Protein AF-A0A512NDB6-F1 (afdb_monomer_lite)

Structure (mmCIF, N/CA/C/O backbone):
data_AF-A0A512NDB6-F1
#
_entry.id   AF-A0A512NDB6-F1
#
loop_
_atom_site.group_PDB
_atom_site.id
_atom_site.type_symbol
_atom_site.label_atom_id
_atom_site.label_alt_id
_atom_site.label_comp_id
_atom_site.label_asym_id
_atom_site.label_entity_id
_atom_site.label_seq_id
_atom_site.pdbx_PDB_ins_code
_atom_site.Cartn_x
_atom_site.Cartn_y
_atom_site.Cartn_z
_atom_site.occupancy
_atom_site.B_iso_or_equiv
_atom_site.auth_seq_id
_atom_site.auth_comp_id
_atom_site.auth_asym_id
_atom_site.auth_atom_id
_atom_site.pdbx_PDB_model_num
ATOM 1 N N . MET A 1 1 ? 10.629 -21.662 -70.031 1.00 37.28 1 MET A N 1
ATOM 2 C CA . MET A 1 1 ? 11.907 -20.914 -70.078 1.00 37.28 1 MET A CA 1
ATOM 3 C C . MET A 1 1 ? 11.844 -19.877 -68.960 1.00 37.28 1 MET A C 1
ATOM 5 O O . MET A 1 1 ? 10.917 -19.090 -68.969 1.00 37.28 1 MET A O 1
ATOM 9 N N . ARG A 1 2 ? 12.478 -20.166 -67.814 1.00 38.78 2 ARG A N 1
ATOM 10 C CA . ARG A 1 2 ? 13.704 -19.513 -67.293 1.00 38.78 2 ARG A CA 1
ATOM 11 C C . ARG A 1 2 ? 13.531 -18.017 -66.981 1.00 38.78 2 ARG A C 1
ATOM 13 O O . ARG A 1 2 ? 13.369 -17.222 -67.893 1.00 38.78 2 ARG A O 1
ATOM 20 N N . GLY A 1 3 ? 13.669 -17.677 -65.698 1.00 38.16 3 GLY A N 1
ATOM 21 C CA . GLY A 1 3 ? 13.751 -16.307 -65.186 1.00 38.16 3 GLY A CA 1
ATOM 22 C C . GLY A 1 3 ? 13.770 -16.279 -63.657 1.00 38.16 3 GLY A C 1
ATOM 23 O O . GLY A 1 3 ? 12.731 -16.148 -63.028 1.00 38.16 3 GLY A O 1
ATOM 24 N N . SER A 1 4 ? 14.950 -16.497 -63.085 1.00 44.34 4 SER A N 1
ATOM 25 C CA . SER A 1 4 ? 15.237 -16.661 -61.657 1.00 44.34 4 SER A CA 1
ATOM 26 C C . SER A 1 4 ? 15.367 -15.334 -60.890 1.00 44.34 4 SER A C 1
ATOM 28 O O . SER A 1 4 ? 15.928 -14.390 -61.425 1.00 44.34 4 SER A O 1
ATOM 30 N N . VAL A 1 5 ? 14.983 -15.374 -59.604 1.00 44.97 5 VAL A N 1
ATOM 31 C CA . VAL A 1 5 ? 15.666 -14.805 -58.412 1.00 44.97 5 VAL A CA 1
ATOM 32 C C . VAL A 1 5 ? 15.866 -13.283 -58.311 1.00 44.97 5 VAL A C 1
ATOM 34 O O . VAL A 1 5 ? 16.561 -12.660 -59.101 1.00 44.97 5 VAL A O 1
ATOM 37 N N . GLY A 1 6 ? 15.388 -12.731 -57.190 1.00 39.94 6 GLY A N 1
ATOM 38 C CA . GLY A 1 6 ? 15.785 -11.419 -56.678 1.00 39.94 6 GLY A CA 1
ATOM 39 C C . GLY A 1 6 ? 15.266 -11.173 -55.260 1.00 39.94 6 GLY A C 1
ATOM 40 O O . GLY A 1 6 ? 14.362 -10.371 -55.064 1.00 39.94 6 GLY A O 1
ATOM 41 N N . ILE A 1 7 ? 15.805 -11.904 -54.279 1.00 51.22 7 ILE A N 1
ATOM 42 C CA . ILE A 1 7 ? 15.677 -11.579 -52.853 1.00 51.22 7 ILE A CA 1
ATOM 43 C C . ILE A 1 7 ? 16.461 -10.288 -52.615 1.00 51.22 7 ILE A C 1
ATOM 45 O O . ILE A 1 7 ? 17.684 -10.297 -52.737 1.00 51.22 7 ILE A O 1
ATOM 49 N N . THR A 1 8 ? 15.781 -9.219 -52.208 1.00 48.50 8 THR A N 1
ATOM 50 C CA . THR A 1 8 ? 16.442 -8.083 -51.557 1.00 48.50 8 THR A CA 1
ATOM 51 C C . THR A 1 8 ? 15.865 -7.941 -50.159 1.00 48.50 8 THR A C 1
ATOM 53 O O . THR A 1 8 ? 14.834 -7.310 -49.938 1.00 48.50 8 THR A O 1
ATOM 56 N N . LEU A 1 9 ? 16.545 -8.599 -49.218 1.00 45.81 9 LEU A N 1
ATOM 57 C CA . LEU A 1 9 ? 16.518 -8.265 -47.802 1.00 45.81 9 LEU A CA 1
ATOM 58 C C . LEU A 1 9 ? 16.775 -6.759 -47.651 1.00 45.81 9 LEU A C 1
ATOM 60 O O . LEU A 1 9 ? 17.831 -6.274 -48.052 1.00 45.81 9 LEU A O 1
ATOM 64 N N . LEU A 1 10 ? 15.868 -6.047 -46.992 1.00 43.31 10 LEU A N 1
ATOM 65 C CA . LEU A 1 10 ? 16.197 -4.799 -46.309 1.00 43.31 10 LEU A CA 1
ATOM 66 C C . LEU A 1 10 ? 15.936 -5.012 -44.820 1.00 43.31 10 LEU A C 1
ATOM 68 O O . LEU A 1 10 ? 14.935 -4.594 -44.247 1.00 43.31 10 LEU A O 1
ATOM 72 N N . VAL A 1 11 ? 16.869 -5.747 -44.211 1.00 49.06 11 VAL A N 1
ATOM 73 C CA . VAL A 1 11 ? 17.107 -5.733 -42.769 1.00 49.06 11 VAL A CA 1
ATOM 74 C C . VAL A 1 11 ? 17.744 -4.383 -42.462 1.00 49.06 11 VAL A C 1
ATOM 76 O O . VAL A 1 11 ? 18.947 -4.195 -42.618 1.00 49.06 11 VAL A O 1
ATOM 79 N N . ALA A 1 12 ? 16.918 -3.418 -42.072 1.00 47.28 12 ALA A N 1
ATOM 80 C CA . ALA A 1 12 ? 17.374 -2.174 -41.472 1.00 47.28 12 ALA A CA 1
ATOM 81 C C . ALA A 1 12 ? 17.462 -2.369 -39.951 1.00 47.28 12 ALA A C 1
ATOM 83 O O . ALA A 1 12 ? 16.608 -1.927 -39.189 1.00 47.28 12 ALA A O 1
ATOM 84 N N . THR A 1 13 ? 18.494 -3.075 -39.497 1.00 54.47 13 THR A N 1
ATOM 85 C CA . THR A 1 13 ? 18.968 -2.958 -38.114 1.00 54.47 13 THR A CA 1
ATOM 86 C C . THR A 1 13 ? 19.779 -1.678 -37.998 1.00 54.47 13 THR A C 1
ATOM 88 O O . THR A 1 13 ? 20.880 -1.638 -38.533 1.00 54.47 13 THR A O 1
ATOM 91 N N . LEU A 1 14 ? 19.277 -0.673 -37.276 1.00 45.81 14 LEU A N 1
ATOM 92 C CA . LEU A 1 14 ? 20.097 0.388 -36.680 1.00 45.81 14 LEU A CA 1
ATOM 93 C C . LEU A 1 14 ? 19.446 0.895 -35.381 1.00 45.81 14 LEU A C 1
ATOM 95 O O . LEU A 1 14 ? 18.652 1.827 -35.345 1.00 45.81 14 LEU A O 1
ATOM 99 N N . PHE A 1 15 ? 19.780 0.161 -34.322 1.00 47.78 15 PHE A N 1
ATOM 100 C CA . PHE A 1 15 ? 19.972 0.553 -32.927 1.00 47.78 15 PHE A CA 1
ATOM 101 C C . PHE A 1 15 ? 19.823 2.050 -32.593 1.00 47.78 15 PHE A C 1
ATOM 103 O O . PHE A 1 15 ? 20.774 2.820 -32.679 1.00 47.78 15 PHE A O 1
ATOM 110 N N . ALA A 1 16 ? 18.652 2.410 -32.068 1.00 39.75 16 ALA A N 1
ATOM 111 C CA . ALA A 1 16 ? 18.443 3.596 -31.236 1.00 39.75 16 ALA A CA 1
ATOM 112 C C . ALA A 1 16 ? 17.691 3.196 -29.951 1.00 39.75 16 ALA A C 1
ATOM 114 O O . ALA A 1 16 ? 16.678 3.781 -29.581 1.00 39.75 16 ALA A O 1
ATOM 115 N N . PHE A 1 17 ? 18.146 2.134 -29.283 1.00 45.47 17 PHE A N 1
ATOM 116 C CA . PHE A 1 17 ? 17.537 1.639 -28.045 1.00 45.47 17 PHE A CA 1
ATOM 117 C C . PHE A 1 17 ? 18.414 2.042 -26.866 1.00 45.47 17 PHE A C 1
ATOM 119 O O . PHE A 1 17 ? 19.273 1.285 -26.426 1.00 45.47 17 PHE A O 1
ATOM 126 N N . GLY A 1 18 ? 18.243 3.272 -26.396 1.00 43.25 18 GLY A N 1
ATOM 127 C CA . GLY A 1 18 ? 18.933 3.739 -25.193 1.00 43.25 18 GLY A CA 1
ATOM 128 C C . GLY A 1 18 ? 18.089 4.632 -24.296 1.00 43.25 18 GLY A C 1
ATOM 129 O O . GLY A 1 18 ? 18.311 4.652 -23.092 1.00 43.25 18 GLY A O 1
ATOM 130 N N . SER A 1 19 ? 17.100 5.336 -24.852 1.00 43.62 19 SER A N 1
ATOM 131 C CA . SER A 1 19 ? 16.393 6.387 -24.102 1.00 43.62 19 SER A CA 1
ATOM 132 C C . SER A 1 19 ? 14.876 6.272 -24.234 1.00 43.62 19 SER A C 1
ATOM 134 O O . SER A 1 19 ? 14.178 6.256 -23.228 1.00 43.62 19 SER A O 1
ATOM 136 N N . ALA A 1 20 ? 14.361 6.033 -25.448 1.00 48.97 20 ALA A N 1
ATOM 137 C CA . ALA A 1 20 ? 12.917 5.949 -25.673 1.00 48.97 20 ALA A CA 1
ATOM 138 C C . ALA A 1 20 ? 12.243 4.807 -24.887 1.00 48.97 20 ALA A C 1
ATOM 140 O O . ALA A 1 20 ? 11.144 4.983 -24.376 1.00 48.97 20 ALA A O 1
ATOM 141 N N . SER A 1 21 ? 12.888 3.646 -24.729 1.00 58.94 21 SER A N 1
ATOM 142 C CA . SER A 1 21 ? 12.295 2.504 -24.014 1.00 58.94 21 SER A CA 1
ATOM 143 C C . SER A 1 21 ? 12.252 2.685 -22.494 1.00 58.94 21 SER A C 1
ATOM 145 O O . SER A 1 21 ? 11.328 2.188 -21.856 1.00 58.94 21 SER A O 1
ATOM 147 N N . ALA A 1 22 ? 13.226 3.394 -21.911 1.00 60.69 22 ALA A N 1
ATOM 148 C CA . ALA A 1 22 ? 13.260 3.666 -20.475 1.00 60.69 22 ALA A CA 1
ATOM 149 C C . ALA A 1 22 ? 12.185 4.690 -20.085 1.00 60.69 22 ALA A C 1
ATOM 151 O O . ALA A 1 22 ? 11.449 4.457 -19.127 1.00 60.69 22 ALA A O 1
ATOM 152 N N . ASP A 1 23 ? 12.036 5.750 -20.887 1.00 72.25 23 ASP A N 1
ATOM 153 C CA . ASP A 1 23 ? 10.997 6.770 -20.705 1.00 72.25 23 ASP A CA 1
ATOM 154 C C . ASP A 1 23 ? 9.586 6.204 -20.938 1.00 72.25 23 ASP A C 1
ATOM 156 O O . ASP A 1 23 ? 8.632 6.568 -20.253 1.00 72.25 23 ASP A O 1
ATOM 160 N N . THR A 1 24 ? 9.442 5.247 -21.863 1.00 83.50 24 THR A N 1
ATOM 161 C CA . THR A 1 24 ? 8.148 4.587 -22.108 1.00 83.50 24 THR A CA 1
ATOM 162 C C . THR A 1 24 ? 7.781 3.625 -20.975 1.00 83.50 24 THR A C 1
ATOM 164 O O . THR A 1 24 ? 6.627 3.579 -20.545 1.00 83.50 24 THR A O 1
ATOM 167 N N . ARG A 1 25 ? 8.759 2.874 -20.447 1.00 90.25 25 ARG A N 1
ATOM 168 C CA . ARG A 1 25 ? 8.543 1.972 -19.310 1.00 90.25 25 ARG A CA 1
ATOM 169 C C . ARG A 1 25 ? 8.193 2.745 -18.043 1.00 90.25 25 ARG A C 1
ATOM 171 O O . ARG A 1 25 ? 7.252 2.361 -17.355 1.00 90.25 25 ARG A O 1
ATOM 178 N N . SER A 1 26 ? 8.921 3.818 -17.736 1.00 90.56 26 SER A N 1
ATOM 179 C CA . SER A 1 26 ? 8.650 4.636 -16.550 1.00 90.56 26 SER A CA 1
ATOM 180 C C . SER A 1 26 ? 7.250 5.250 -16.608 1.00 90.56 26 SER A C 1
ATOM 182 O O . SER A 1 26 ? 6.496 5.107 -15.649 1.00 90.56 26 SER A O 1
ATOM 184 N N . ALA A 1 27 ? 6.850 5.812 -17.754 1.00 93.44 27 ALA A N 1
ATOM 185 C CA . ALA A 1 27 ? 5.501 6.337 -17.958 1.00 93.44 27 ALA A CA 1
ATOM 186 C C . ALA A 1 27 ? 4.412 5.259 -17.789 1.00 93.44 27 ALA A C 1
ATOM 188 O O . ALA A 1 27 ? 3.390 5.509 -17.149 1.00 93.44 27 ALA A O 1
ATOM 189 N N . CYS A 1 28 ? 4.644 4.047 -18.310 1.00 95.38 28 CYS A N 1
ATOM 190 C CA . CYS A 1 28 ? 3.746 2.907 -18.116 1.00 95.38 28 CYS A CA 1
ATOM 191 C C . CYS A 1 28 ? 3.587 2.556 -16.629 1.00 95.38 28 CYS A C 1
ATOM 193 O O . CYS A 1 28 ? 2.464 2.460 -16.135 1.00 95.38 28 CYS A O 1
ATOM 195 N N . ILE A 1 29 ? 4.695 2.443 -15.889 1.00 95.94 29 ILE A N 1
ATOM 196 C CA . ILE 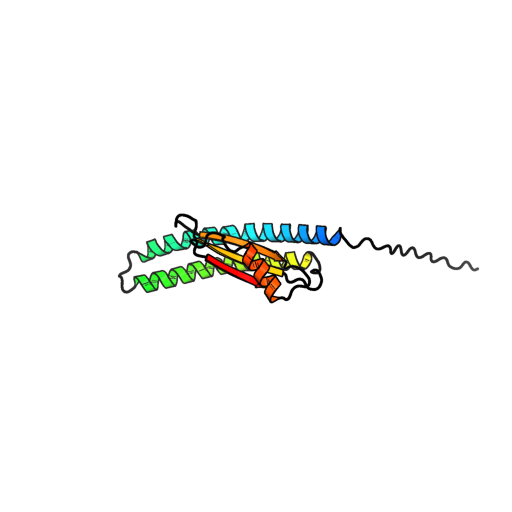A 1 29 ? 4.665 2.112 -14.458 1.00 95.94 29 ILE A CA 1
ATOM 197 C C . ILE A 1 29 ? 3.963 3.208 -13.658 1.00 95.94 29 ILE A C 1
ATOM 199 O O . ILE A 1 29 ? 3.158 2.887 -12.790 1.00 95.94 29 ILE A O 1
ATOM 203 N N . THR A 1 30 ? 4.196 4.487 -13.970 1.00 94.94 30 THR A N 1
ATOM 204 C CA . THR A 1 30 ? 3.481 5.603 -13.333 1.00 94.94 30 THR A CA 1
ATOM 205 C C . THR A 1 30 ? 1.968 5.508 -13.548 1.00 94.94 30 THR A C 1
ATOM 207 O O . THR A 1 30 ? 1.204 5.762 -12.618 1.00 94.94 30 THR A O 1
ATOM 210 N N . ALA A 1 31 ? 1.511 5.096 -14.735 1.00 95.56 31 ALA A N 1
ATOM 211 C CA . ALA A 1 31 ? 0.087 4.877 -14.988 1.00 95.56 31 ALA A CA 1
ATOM 212 C C . ALA A 1 31 ? -0.475 3.681 -14.190 1.00 95.56 31 ALA A C 1
ATOM 214 O O . ALA A 1 31 ? -1.570 3.775 -13.623 1.00 95.56 31 ALA A O 1
ATOM 215 N N . CYS A 1 32 ? 0.280 2.579 -14.096 1.00 96.25 32 CYS A N 1
ATOM 216 C CA . CYS A 1 32 ? -0.077 1.431 -13.257 1.00 96.25 32 CYS A CA 1
ATOM 217 C C . CYS A 1 32 ? -0.179 1.825 -11.773 1.00 96.25 32 CYS A C 1
ATOM 219 O O . CYS A 1 32 ? -1.160 1.491 -11.109 1.00 96.25 32 CYS A O 1
ATOM 221 N N . ASP A 1 33 ? 0.816 2.556 -11.267 1.00 95.56 33 ASP A N 1
ATOM 222 C CA . ASP A 1 33 ? 0.912 3.036 -9.885 1.00 95.56 33 ASP A CA 1
ATOM 223 C C . ASP A 1 33 ? -0.257 3.966 -9.536 1.00 95.56 33 ASP A C 1
ATOM 225 O O . ASP A 1 33 ? -0.956 3.736 -8.552 1.00 95.56 33 ASP A O 1
ATOM 229 N N . ALA A 1 34 ? -0.568 4.943 -10.395 1.00 93.81 34 ALA A N 1
ATOM 230 C CA . ALA A 1 34 ? -1.710 5.838 -10.201 1.00 93.81 34 ALA A CA 1
ATOM 231 C C . ALA A 1 34 ? -3.049 5.080 -10.125 1.00 93.81 34 ALA A C 1
ATOM 233 O O . ALA A 1 34 ? -3.903 5.394 -9.292 1.00 93.81 34 ALA A O 1
ATOM 234 N N . THR A 1 35 ? -3.223 4.054 -10.963 1.00 93.44 35 THR A N 1
ATOM 235 C CA . THR A 1 35 ? -4.424 3.202 -10.956 1.00 93.44 35 THR A CA 1
ATOM 236 C C . THR A 1 35 ? -4.523 2.395 -9.661 1.00 93.44 35 THR A C 1
ATOM 238 O O . THR A 1 35 ? -5.584 2.335 -9.037 1.00 93.44 35 THR A O 1
ATOM 241 N N . ALA A 1 36 ? -3.408 1.810 -9.222 1.00 94.62 36 ALA A N 1
ATOM 242 C CA . ALA A 1 36 ? -3.336 1.047 -7.983 1.00 94.62 36 ALA A CA 1
ATOM 243 C C . ALA A 1 36 ? -3.616 1.925 -6.758 1.00 94.62 36 ALA A C 1
ATOM 245 O O . ALA A 1 36 ? -4.425 1.556 -5.910 1.00 94.62 36 ALA A O 1
ATOM 246 N N . GLN A 1 37 ? -3.026 3.119 -6.702 1.00 93.06 37 GLN A N 1
ATOM 247 C CA . GLN A 1 37 ? -3.266 4.097 -5.642 1.00 93.06 37 GLN A CA 1
ATOM 248 C C . GLN A 1 37 ? -4.728 4.537 -5.576 1.00 93.06 37 GLN A C 1
ATOM 250 O O . GLN A 1 37 ? -5.285 4.655 -4.484 1.00 93.06 37 GLN A O 1
ATOM 255 N N . ALA A 1 38 ? -5.366 4.770 -6.726 1.00 90.94 38 ALA A N 1
ATOM 256 C CA . ALA A 1 38 ? -6.784 5.112 -6.773 1.00 90.94 38 ALA A CA 1
ATOM 257 C C . ALA A 1 38 ? -7.659 3.975 -6.215 1.00 90.94 38 ALA A C 1
ATOM 259 O O . ALA A 1 38 ? -8.568 4.239 -5.433 1.00 90.94 38 ALA A O 1
ATOM 260 N N . CYS A 1 39 ? -7.344 2.725 -6.564 1.00 91.81 39 CYS A N 1
ATOM 261 C CA . CYS A 1 39 ? -8.022 1.529 -6.058 1.00 91.81 39 CYS A CA 1
ATOM 262 C C . CYS A 1 39 ? -7.836 1.356 -4.536 1.00 91.81 39 CYS A C 1
ATOM 264 O O . CYS A 1 39 ? -8.800 1.151 -3.802 1.00 91.81 39 CYS A O 1
ATOM 266 N N . ILE A 1 40 ? -6.602 1.513 -4.046 1.00 95.00 40 ILE A N 1
ATOM 267 C CA . ILE A 1 40 ? -6.234 1.309 -2.637 1.00 95.00 40 ILE A CA 1
ATOM 268 C C . ILE A 1 40 ? -6.804 2.400 -1.721 1.00 95.00 40 ILE A C 1
ATOM 270 O O . ILE A 1 40 ? -7.137 2.124 -0.568 1.00 95.00 40 ILE A O 1
ATOM 274 N N . ARG A 1 41 ? -6.972 3.634 -2.214 1.00 91.06 41 ARG A N 1
ATOM 275 C CA . ARG A 1 41 ? -7.486 4.755 -1.411 1.00 91.06 41 ARG A CA 1
ATOM 276 C C . ARG A 1 41 ? -8.829 4.440 -0.754 1.00 91.06 41 ARG A C 1
ATOM 278 O O . ARG A 1 41 ? -8.988 4.671 0.438 1.00 91.06 41 ARG A O 1
ATOM 285 N N . THR A 1 42 ? -9.758 3.846 -1.502 1.00 87.12 42 THR A N 1
ATOM 286 C CA . THR A 1 42 ? -11.073 3.462 -0.971 1.00 87.12 42 THR A CA 1
ATOM 287 C C . THR A 1 42 ? -10.966 2.439 0.163 1.00 87.12 42 THR A C 1
ATOM 289 O O . THR A 1 42 ? -11.747 2.492 1.116 1.00 87.12 42 THR A O 1
ATOM 292 N N . ALA A 1 43 ? -9.985 1.535 0.099 1.00 91.44 43 ALA A N 1
ATOM 293 C CA . ALA A 1 43 ? -9.746 0.567 1.162 1.00 91.44 43 ALA A CA 1
ATOM 294 C C . ALA A 1 43 ? -9.240 1.242 2.443 1.00 91.44 43 ALA A C 1
ATOM 296 O O . ALA A 1 43 ? -9.715 0.925 3.535 1.00 91.44 43 ALA A O 1
ATOM 297 N N . HIS A 1 44 ? -8.331 2.215 2.323 1.00 92.31 44 HIS A N 1
ATOM 298 C CA . HIS A 1 44 ? -7.852 3.000 3.468 1.00 92.31 44 HIS A CA 1
ATOM 299 C C . HIS A 1 44 ? -8.959 3.819 4.119 1.00 92.31 44 HIS A C 1
ATOM 301 O O . HIS A 1 44 ? -9.106 3.771 5.339 1.00 92.31 44 HIS A O 1
ATOM 307 N N . ASP A 1 45 ? -9.784 4.497 3.319 1.00 89.69 45 ASP A N 1
ATOM 308 C CA . ASP A 1 45 ? -10.925 5.267 3.828 1.00 89.69 45 ASP A CA 1
ATOM 309 C C . ASP A 1 45 ? -11.899 4.359 4.601 1.00 89.69 45 ASP A C 1
ATOM 311 O O . ASP A 1 45 ? -12.361 4.693 5.696 1.00 89.69 45 ASP A O 1
ATOM 315 N N . THR A 1 46 ? -12.165 3.163 4.062 1.00 90.44 46 THR A N 1
ATOM 316 C CA . THR A 1 46 ? -13.015 2.152 4.708 1.00 90.44 46 THR A CA 1
ATOM 317 C C . THR A 1 46 ? -12.402 1.663 6.020 1.00 90.44 46 THR A C 1
ATOM 319 O O . THR A 1 46 ? -13.104 1.527 7.026 1.00 90.44 46 THR A O 1
ATOM 322 N N . TYR A 1 47 ? -11.092 1.419 6.041 1.00 91.56 47 TYR A N 1
ATOM 323 C CA . TYR A 1 47 ? -10.383 0.962 7.230 1.00 91.56 47 TYR A CA 1
ATOM 324 C C . TYR A 1 47 ? -10.383 2.014 8.348 1.00 91.56 47 TYR A C 1
ATOM 326 O O . TYR A 1 47 ? -10.726 1.690 9.489 1.00 91.56 47 TYR A O 1
ATOM 334 N N . GLU A 1 48 ? -10.101 3.279 8.027 1.00 90.25 48 GLU A N 1
ATOM 335 C CA . GLU A 1 48 ? -10.138 4.382 8.997 1.00 90.25 48 GLU A CA 1
ATOM 336 C C . GLU A 1 48 ? -11.544 4.610 9.558 1.00 90.25 48 GLU A C 1
ATOM 338 O O . GLU A 1 48 ? -11.693 4.882 10.749 1.00 90.25 48 GLU A O 1
ATOM 343 N N . ALA A 1 49 ? -12.592 4.439 8.746 1.00 90.19 49 ALA A N 1
ATOM 344 C CA . ALA A 1 49 ? -13.978 4.515 9.208 1.00 90.19 49 ALA A CA 1
ATOM 345 C C . ALA A 1 49 ? -14.400 3.300 10.064 1.00 90.19 49 ALA A C 1
ATOM 347 O O . ALA A 1 49 ? -15.277 3.415 10.935 1.00 90.19 49 ALA A O 1
ATOM 348 N N . CYS A 1 50 ? -13.773 2.140 9.854 1.00 92.50 50 CYS A N 1
ATOM 349 C CA . CYS A 1 50 ? -14.076 0.904 10.573 1.00 92.50 50 CYS A CA 1
ATOM 350 C C . CYS A 1 50 ? -13.686 0.992 12.056 1.00 92.50 50 CYS A C 1
ATOM 352 O O . CYS A 1 50 ? -14.474 0.623 12.927 1.00 92.50 50 CYS A O 1
ATOM 354 N N . ILE A 1 51 ? -12.517 1.556 12.376 1.00 89.19 51 ILE A N 1
ATOM 355 C CA . ILE A 1 51 ? -12.007 1.655 13.755 1.00 89.19 51 ILE A CA 1
ATOM 356 C C . ILE A 1 51 ? -12.937 2.423 14.721 1.00 89.19 51 ILE A C 1
ATOM 358 O O . ILE A 1 51 ? -13.262 1.882 15.784 1.00 89.19 51 ILE A O 1
ATOM 362 N N . PRO A 1 52 ? -13.396 3.660 14.437 1.00 91.38 52 PRO A N 1
ATOM 363 C CA . PRO A 1 52 ? -14.309 4.370 15.328 1.00 91.38 52 PRO A CA 1
ATOM 364 C C . PRO A 1 52 ? -15.682 3.693 15.404 1.00 91.38 52 PRO A C 1
ATOM 366 O O . PRO A 1 52 ? -16.322 3.745 16.453 1.00 91.38 52 PRO A O 1
ATOM 369 N N . THR A 1 53 ? -16.126 3.028 14.334 1.00 92.94 53 THR A N 1
ATOM 370 C CA . THR A 1 53 ? -17.376 2.254 14.330 1.00 92.94 53 THR A CA 1
ATOM 371 C C . THR A 1 53 ? -17.275 1.051 15.262 1.00 92.94 53 THR A C 1
ATOM 373 O O . THR A 1 53 ? -18.078 0.942 16.185 1.00 92.94 53 THR A O 1
ATOM 376 N N . ALA A 1 54 ? -16.211 0.256 15.142 1.00 93.06 54 ALA A N 1
ATOM 377 C CA . ALA A 1 54 ? -15.894 -0.840 16.053 1.00 93.06 54 ALA A CA 1
ATOM 378 C C . ALA A 1 54 ? -15.833 -0.383 17.520 1.00 93.06 54 ALA A C 1
ATOM 380 O O . ALA A 1 54 ? -16.363 -1.041 18.414 1.00 93.06 54 ALA A O 1
ATOM 381 N N . ARG A 1 55 ? -15.226 0.782 17.787 1.00 92.88 55 ARG A N 1
ATOM 382 C CA . ARG A 1 55 ? -15.190 1.358 19.140 1.00 92.88 55 ARG A CA 1
ATOM 383 C C . ARG A 1 55 ? -16.584 1.685 19.668 1.00 92.88 55 ARG A C 1
ATOM 385 O O . ARG A 1 55 ? -16.864 1.365 20.818 1.00 92.88 55 ARG A O 1
ATOM 392 N N . ARG A 1 56 ? -17.452 2.297 18.856 1.00 95.12 56 ARG A N 1
ATOM 393 C CA . ARG A 1 56 ? -18.840 2.608 19.245 1.00 95.12 56 ARG A CA 1
ATOM 394 C C . ARG A 1 56 ? -19.657 1.345 19.511 1.00 95.12 56 ARG A C 1
ATOM 396 O O . ARG A 1 56 ? -20.386 1.303 20.494 1.00 95.12 56 ARG A O 1
ATOM 403 N N . GLU A 1 57 ? -19.499 0.315 18.686 1.00 94.50 57 GLU A N 1
ATOM 404 C CA . GLU A 1 57 ? -20.205 -0.964 18.840 1.00 94.50 57 GLU A CA 1
ATOM 405 C C . GLU A 1 57 ? -19.741 -1.762 20.067 1.00 94.50 57 GLU A C 1
ATOM 407 O O . GLU A 1 57 ? -20.549 -2.413 20.729 1.00 94.50 57 GLU A O 1
ATOM 412 N N . CYS A 1 58 ? -18.452 -1.684 20.409 1.00 96.06 58 CYS A N 1
ATOM 413 C CA . CYS A 1 58 ? -17.887 -2.350 21.583 1.00 96.06 58 CYS A CA 1
ATOM 414 C C . CYS A 1 58 ? -17.995 -1.528 22.879 1.00 96.06 58 CYS A C 1
ATOM 416 O O . CYS A 1 58 ? -17.823 -2.086 23.963 1.00 96.06 58 CYS A O 1
ATOM 418 N N . ALA A 1 59 ? -18.283 -0.225 22.805 1.00 96.31 59 ALA A N 1
ATOM 419 C CA . ALA A 1 59 ? -18.442 0.649 23.969 1.00 96.31 59 ALA A CA 1
ATOM 420 C C . ALA A 1 59 ? -19.464 0.154 25.016 1.00 96.31 59 ALA A C 1
ATOM 422 O O . ALA A 1 59 ? -19.132 0.213 26.198 1.00 96.31 59 ALA A O 1
ATOM 423 N N . PRO A 1 60 ? -20.659 -0.360 24.649 1.00 95.69 60 PRO A N 1
ATOM 424 C CA . PRO A 1 60 ? -21.638 -0.829 25.633 1.00 95.69 60 PRO A CA 1
ATOM 425 C C . PRO A 1 60 ? -21.298 -2.191 26.262 1.00 95.69 60 PRO A C 1
ATOM 427 O O . PRO A 1 60 ? -22.026 -2.644 27.144 1.00 95.69 60 PRO A O 1
ATOM 430 N N . LYS A 1 61 ? -20.238 -2.881 25.814 1.00 94.12 61 LYS A N 1
ATOM 431 C CA . LYS A 1 61 ? -19.842 -4.184 26.368 1.00 94.12 61 LYS A CA 1
ATOM 432 C C . LYS A 1 61 ? -19.236 -4.024 27.769 1.00 94.12 61 LYS A C 1
ATOM 434 O O . LYS A 1 61 ? -18.528 -3.045 28.014 1.00 94.12 61 LYS A O 1
ATOM 439 N N . PRO A 1 62 ? -19.447 -4.990 28.681 1.00 95.12 62 PRO A N 1
ATOM 440 C CA . PRO A 1 62 ? -18.787 -4.972 29.981 1.00 95.12 62 PRO A CA 1
ATOM 441 C C . PRO A 1 62 ? -17.255 -5.047 29.819 1.00 95.12 62 PRO A C 1
ATOM 443 O O . PRO A 1 62 ? -16.776 -5.624 28.838 1.00 95.12 62 PRO A O 1
ATOM 446 N N . PRO A 1 63 ? -16.459 -4.528 30.778 1.00 90.38 63 PRO A N 1
ATOM 447 C CA . PRO A 1 63 ? -14.997 -4.466 30.655 1.00 90.38 63 PRO A CA 1
ATOM 448 C C . PRO A 1 63 ? -14.327 -5.814 30.356 1.00 90.38 63 PRO A C 1
ATOM 450 O O . PRO A 1 63 ? -13.357 -5.868 29.602 1.00 90.38 63 PRO A O 1
ATOM 453 N N . SER A 1 64 ? -14.873 -6.908 30.897 1.00 93.06 64 SER A N 1
ATOM 454 C CA . SER A 1 64 ? -14.398 -8.278 30.663 1.00 93.06 64 SER A CA 1
ATOM 455 C C . SER A 1 64 ? -14.555 -8.750 29.212 1.00 93.06 64 SER A C 1
ATOM 457 O O . SER A 1 64 ? -13.809 -9.620 28.776 1.00 93.06 64 SER A O 1
ATOM 459 N N . GLU A 1 65 ? -15.499 -8.183 28.457 1.00 94.88 65 GLU A N 1
ATOM 460 C CA . GLU A 1 65 ? -15.780 -8.532 27.056 1.00 94.88 65 GLU A CA 1
ATOM 461 C C . GLU A 1 65 ? -15.303 -7.460 26.070 1.00 94.88 65 GLU A C 1
ATOM 463 O O . GLU A 1 65 ? -15.149 -7.726 24.876 1.00 94.88 65 GLU A O 1
ATOM 468 N N . GLN A 1 66 ? -15.064 -6.238 26.549 1.00 93.44 66 GLN A N 1
ATOM 469 C CA . GLN A 1 66 ? -14.742 -5.092 25.705 1.00 93.44 66 GLN A CA 1
ATOM 470 C C . GLN A 1 66 ? -13.437 -5.295 24.925 1.00 93.44 66 GLN A C 1
ATOM 472 O O . GLN A 1 66 ? -13.383 -5.015 23.727 1.00 93.44 66 GLN A O 1
ATOM 477 N N . SER A 1 67 ? -12.398 -5.832 25.570 1.00 93.12 67 SER A N 1
ATOM 478 C CA . SER A 1 67 ? -11.113 -6.119 24.920 1.00 93.12 67 SER A CA 1
ATOM 479 C C . SER A 1 67 ? -11.246 -7.173 23.813 1.00 93.12 67 SER A C 1
ATOM 481 O O . SER A 1 67 ? -10.698 -7.000 22.720 1.00 93.12 67 SER A O 1
ATOM 483 N N . ALA A 1 68 ? -12.020 -8.234 24.061 1.00 96.12 68 ALA A N 1
ATOM 484 C CA . ALA A 1 68 ? -12.297 -9.286 23.088 1.00 96.12 68 ALA A CA 1
ATOM 485 C C . ALA A 1 68 ? -13.115 -8.758 21.899 1.00 96.12 68 ALA A C 1
ATOM 487 O O . ALA A 1 68 ? -12.791 -9.058 20.745 1.00 96.12 68 ALA A O 1
ATOM 488 N N . CYS A 1 69 ? -14.117 -7.914 22.166 1.00 96.50 69 CYS A N 1
ATOM 489 C CA . CYS A 1 69 ? -14.903 -7.236 21.138 1.00 96.50 69 CYS A CA 1
ATOM 490 C C . CYS A 1 69 ? -14.009 -6.370 20.238 1.00 96.50 69 CYS A C 1
ATOM 492 O O . CYS A 1 69 ? -13.972 -6.575 19.025 1.00 96.50 69 CYS A O 1
ATOM 494 N N . LEU A 1 70 ? -13.215 -5.469 20.830 1.00 94.75 70 LEU A N 1
ATOM 495 C CA . LEU A 1 70 ? -12.324 -4.572 20.086 1.00 94.75 70 LEU A CA 1
ATOM 496 C C . LEU A 1 70 ? -11.276 -5.340 19.273 1.00 94.75 70 LEU A C 1
ATOM 498 O O . LEU A 1 70 ? -10.996 -4.979 18.134 1.00 94.75 70 LEU A O 1
ATOM 502 N N . THR A 1 71 ? -10.716 -6.417 19.828 1.00 94.44 71 THR A N 1
ATOM 503 C CA . THR A 1 71 ? -9.731 -7.257 19.128 1.00 94.44 71 THR A CA 1
ATOM 504 C C . THR A 1 71 ? -10.344 -7.942 17.911 1.00 94.44 71 THR A C 1
ATOM 506 O O . THR A 1 71 ? -9.738 -7.958 16.836 1.00 94.44 71 THR A O 1
ATOM 509 N N . THR A 1 72 ? -11.554 -8.483 18.068 1.00 96.00 72 THR A N 1
ATOM 510 C CA . THR A 1 72 ? -12.295 -9.149 16.990 1.00 96.00 72 THR A CA 1
ATOM 511 C C . THR A 1 72 ? -12.648 -8.157 15.890 1.00 96.00 72 THR A C 1
ATOM 513 O O . THR A 1 72 ? -12.348 -8.404 14.723 1.00 96.00 72 THR A O 1
ATOM 516 N N . ALA A 1 73 ? -13.190 -6.997 16.258 1.00 94.06 73 ALA A N 1
ATOM 517 C CA . ALA A 1 73 ? -13.538 -5.953 15.307 1.00 94.06 73 ALA A CA 1
ATOM 518 C C . ALA A 1 73 ? -12.297 -5.395 14.588 1.00 94.06 73 ALA A C 1
ATOM 520 O O . ALA A 1 73 ? -12.302 -5.268 13.370 1.00 94.06 73 ALA A O 1
ATOM 521 N N . ALA A 1 74 ? -11.183 -5.172 15.294 1.00 92.25 74 ALA A N 1
ATOM 522 C CA . ALA A 1 74 ? -9.927 -4.749 14.672 1.00 92.25 74 ALA A CA 1
ATOM 523 C C . ALA A 1 74 ? -9.364 -5.802 13.701 1.00 92.25 74 ALA A C 1
ATOM 525 O O . ALA A 1 74 ? -8.764 -5.456 12.685 1.00 92.25 74 ALA A O 1
ATOM 526 N N . ARG A 1 75 ? -9.532 -7.101 13.991 1.00 93.75 75 ARG A N 1
ATOM 527 C CA . ARG A 1 75 ? -9.180 -8.171 13.045 1.00 93.75 75 ARG A CA 1
ATOM 528 C C . ARG A 1 75 ? -10.085 -8.136 11.811 1.00 93.75 75 ARG A C 1
ATOM 530 O O . ARG A 1 75 ? -9.554 -8.239 10.713 1.00 93.75 75 ARG A O 1
ATOM 537 N N . ALA A 1 76 ? -11.390 -7.942 11.984 1.00 93.94 76 ALA A N 1
ATOM 538 C CA . ALA A 1 76 ? -12.330 -7.819 10.872 1.00 93.94 76 ALA A CA 1
ATOM 539 C C . ALA A 1 76 ? -12.008 -6.605 9.986 1.00 93.94 76 ALA A C 1
ATOM 541 O O . ALA A 1 76 ? -11.860 -6.773 8.782 1.00 93.94 76 ALA A O 1
ATOM 542 N N . CYS A 1 77 ? -11.779 -5.423 10.575 1.00 93.62 77 CYS A N 1
ATOM 543 C CA . CYS A 1 77 ? -11.362 -4.230 9.831 1.00 93.62 77 CYS A CA 1
ATOM 544 C C . CYS A 1 77 ? -10.101 -4.499 8.995 1.00 93.62 77 CYS A C 1
ATOM 546 O O . CYS A 1 77 ? -10.059 -4.152 7.819 1.00 93.62 77 CYS A O 1
ATOM 548 N N . ARG A 1 78 ? -9.084 -5.144 9.590 1.00 91.25 78 ARG A N 1
ATOM 549 C CA . ARG A 1 78 ? -7.842 -5.498 8.881 1.00 91.25 78 ARG A CA 1
ATOM 550 C C . ARG A 1 78 ? -8.077 -6.503 7.757 1.00 91.25 78 ARG A C 1
ATOM 552 O O . ARG A 1 78 ? -7.519 -6.316 6.689 1.00 91.25 78 ARG A O 1
ATOM 559 N N . SER A 1 79 ? -8.903 -7.526 7.981 1.00 92.50 79 SER A N 1
ATOM 560 C CA . SER A 1 79 ? -9.245 -8.506 6.942 1.00 92.50 79 SER A CA 1
ATOM 561 C C . SER A 1 79 ? -9.893 -7.821 5.746 1.00 92.50 79 SER A C 1
ATOM 563 O O . SER A 1 79 ? -9.401 -7.959 4.638 1.00 92.50 79 SER A O 1
ATOM 565 N N . THR A 1 80 ? -10.921 -7.000 5.981 1.00 92.62 80 THR A N 1
ATOM 566 C CA . THR A 1 80 ? -11.599 -6.255 4.915 1.00 92.62 80 THR A CA 1
ATOM 567 C C . THR A 1 80 ? -10.640 -5.330 4.167 1.00 92.62 80 THR A C 1
ATOM 569 O O . THR A 1 80 ? -10.726 -5.211 2.949 1.00 92.62 80 THR A O 1
ATOM 572 N N . HIS A 1 81 ? -9.713 -4.681 4.877 1.00 92.75 81 HIS A N 1
ATOM 573 C CA . HIS A 1 81 ? -8.683 -3.846 4.255 1.00 92.75 81 HIS A CA 1
ATOM 574 C C . HIS A 1 81 ? -7.768 -4.658 3.331 1.00 92.75 81 HIS A C 1
ATOM 576 O O . HIS A 1 81 ? -7.555 -4.262 2.186 1.00 92.75 81 HIS A O 1
ATOM 582 N N . SER A 1 82 ? -7.281 -5.815 3.783 1.00 91.44 82 SER A N 1
ATOM 583 C CA . SER A 1 82 ? -6.488 -6.727 2.950 1.00 91.44 82 SER A CA 1
ATOM 584 C C . SER A 1 82 ? -7.285 -7.232 1.745 1.00 91.44 82 SER A C 1
ATOM 586 O O . SER A 1 82 ? -6.825 -7.089 0.615 1.00 91.44 82 SER A O 1
ATOM 588 N N . ASP A 1 83 ? -8.522 -7.689 1.955 1.00 93.31 83 ASP A N 1
ATOM 589 C CA . ASP A 1 83 ? -9.406 -8.192 0.894 1.00 93.31 83 ASP A CA 1
ATOM 590 C C . ASP A 1 83 ? -9.664 -7.142 -0.204 1.00 93.31 83 ASP A C 1
ATOM 592 O O . ASP A 1 83 ? -9.872 -7.484 -1.369 1.00 93.31 83 ASP A O 1
ATOM 596 N N . GLN A 1 84 ? -9.635 -5.854 0.152 1.00 93.12 84 GLN A N 1
ATOM 597 C CA . GLN A 1 84 ? -9.806 -4.745 -0.786 1.00 93.12 84 GLN A CA 1
ATOM 598 C C . GLN A 1 84 ? -8.491 -4.275 -1.425 1.00 93.12 84 GLN A C 1
ATOM 600 O O . GLN A 1 84 ? -8.507 -3.832 -2.572 1.00 93.12 84 GLN A O 1
ATOM 605 N N . THR A 1 85 ? -7.355 -4.362 -0.728 1.00 93.94 85 THR A N 1
ATOM 606 C CA . THR A 1 85 ? -6.056 -3.883 -1.240 1.00 93.94 85 THR A CA 1
ATOM 607 C C . THR A 1 85 ? -5.308 -4.924 -2.074 1.00 93.94 85 THR A C 1
ATOM 609 O O . THR A 1 85 ? -4.662 -4.561 -3.062 1.00 93.94 85 THR A O 1
ATOM 612 N N . ASP A 1 86 ? -5.432 -6.214 -1.757 1.00 93.38 86 ASP A N 1
ATOM 613 C CA . ASP A 1 86 ? -4.734 -7.299 -2.457 1.00 93.38 86 ASP A CA 1
ATOM 614 C C . ASP A 1 86 ? -5.092 -7.399 -3.956 1.00 93.38 86 ASP A C 1
ATOM 616 O O . ASP A 1 86 ? -4.179 -7.555 -4.782 1.00 93.38 86 ASP A O 1
ATOM 620 N N . PRO A 1 87 ? -6.365 -7.241 -4.381 1.00 94.94 87 PRO A N 1
ATOM 621 C CA . PRO A 1 87 ? -6.712 -7.197 -5.802 1.00 94.94 87 PRO A CA 1
ATOM 622 C C . PRO A 1 87 ? -6.103 -5.989 -6.527 1.00 94.94 87 PRO A C 1
ATOM 624 O O . PRO A 1 87 ? -5.664 -6.112 -7.676 1.00 94.94 87 PRO A O 1
ATOM 627 N N . CYS A 1 88 ? -6.024 -4.831 -5.862 1.00 95.00 88 CYS A N 1
ATOM 628 C CA . CYS A 1 88 ? -5.394 -3.634 -6.419 1.00 95.00 88 CYS A CA 1
ATOM 629 C C . CYS A 1 88 ? -3.894 -3.867 -6.649 1.00 95.00 88 CYS A C 1
ATOM 631 O O . CYS A 1 88 ? -3.377 -3.575 -7.728 1.00 95.00 88 CYS A O 1
ATOM 633 N N . LEU A 1 89 ? -3.203 -4.456 -5.666 1.00 94.88 89 LEU A N 1
ATOM 634 C CA . LEU A 1 89 ? -1.784 -4.791 -5.777 1.00 94.88 89 LEU A CA 1
ATOM 635 C C . LEU A 1 89 ? -1.532 -5.875 -6.835 1.00 94.88 89 LEU A C 1
ATOM 637 O O . LEU A 1 89 ? -0.555 -5.812 -7.577 1.00 94.88 89 LEU A O 1
ATOM 641 N N . THR A 1 90 ? -2.428 -6.852 -6.957 1.00 95.44 90 THR A N 1
ATOM 642 C CA . THR A 1 90 ? -2.358 -7.873 -8.015 1.00 95.44 90 THR A CA 1
ATOM 643 C C . THR A 1 90 ? -2.500 -7.245 -9.404 1.00 95.44 90 THR A C 1
ATOM 645 O O . THR A 1 90 ? -1.738 -7.564 -10.324 1.00 95.44 90 THR A O 1
ATOM 648 N N . THR A 1 91 ? -3.429 -6.299 -9.549 1.00 94.75 91 THR A N 1
ATOM 649 C CA . THR A 1 91 ? -3.620 -5.528 -10.785 1.00 94.75 91 THR A CA 1
ATOM 650 C C . THR A 1 91 ? -2.379 -4.700 -11.107 1.00 94.75 91 THR A C 1
ATOM 652 O O . THR A 1 91 ? -1.904 -4.726 -12.243 1.00 94.75 91 THR A O 1
ATOM 655 N N . PHE A 1 92 ? -1.797 -4.039 -10.101 1.00 96.31 92 PHE A N 1
ATOM 656 C CA . PHE A 1 92 ? -0.534 -3.321 -10.241 1.00 96.31 92 PHE A CA 1
ATOM 657 C C . PHE A 1 92 ? 0.582 -4.235 -10.748 1.00 96.31 92 PHE A C 1
ATOM 659 O O . PHE A 1 92 ? 1.191 -3.929 -11.766 1.00 96.31 92 PHE A O 1
ATOM 666 N N . LYS A 1 93 ? 0.820 -5.375 -10.086 1.00 95.62 93 LYS A N 1
ATOM 667 C CA . LYS A 1 93 ? 1.874 -6.336 -10.459 1.00 95.62 93 LYS A CA 1
ATOM 668 C C . LYS A 1 93 ? 1.718 -6.821 -11.900 1.00 95.62 93 LYS A C 1
ATOM 670 O O . LYS A 1 93 ? 2.699 -6.893 -12.637 1.00 95.62 93 LYS A O 1
ATOM 675 N N . THR A 1 94 ? 0.481 -7.087 -12.31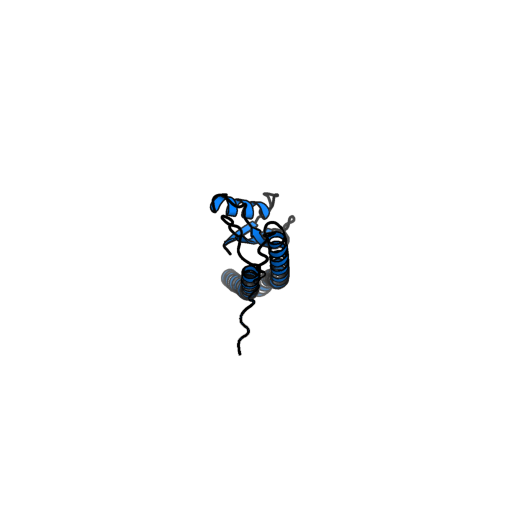9 1.00 95.62 94 THR A N 1
ATOM 676 C CA . THR A 1 94 ? 0.160 -7.501 -13.693 1.00 95.62 94 THR A CA 1
ATOM 677 C C . THR A 1 94 ? 0.461 -6.388 -14.702 1.00 95.62 94 THR A C 1
ATOM 679 O O . THR A 1 94 ? 1.127 -6.629 -15.707 1.00 95.62 94 THR A O 1
ATOM 682 N N . CYS A 1 95 ? 0.022 -5.159 -14.420 1.00 95.88 95 CYS A N 1
ATOM 683 C CA . CYS A 1 95 ? 0.283 -3.985 -15.257 1.00 95.88 95 CYS A CA 1
ATOM 684 C C . CYS A 1 95 ? 1.789 -3.677 -15.345 1.00 95.88 95 CYS A C 1
ATOM 686 O O . CYS A 1 95 ? 2.336 -3.521 -16.434 1.00 95.88 95 CYS A O 1
ATOM 688 N N . HIS A 1 96 ? 2.479 -3.691 -14.204 1.00 95.81 96 HIS A N 1
ATOM 689 C CA . HIS A 1 96 ? 3.916 -3.478 -14.083 1.00 95.81 96 HIS A CA 1
ATOM 690 C C . HIS A 1 96 ? 4.722 -4.483 -14.917 1.00 95.81 96 HIS A C 1
ATOM 692 O O . HIS A 1 96 ? 5.621 -4.089 -15.659 1.00 95.81 96 HIS A O 1
ATOM 698 N N . ALA A 1 97 ? 4.372 -5.773 -14.859 1.00 93.69 97 ALA A N 1
ATOM 699 C CA . ALA A 1 97 ? 5.025 -6.807 -15.661 1.00 93.69 97 ALA A CA 1
ATOM 700 C C . ALA A 1 97 ? 4.858 -6.578 -17.178 1.00 93.69 97 ALA A C 1
ATOM 702 O O . ALA A 1 97 ? 5.754 -6.913 -17.954 1.00 93.69 97 ALA A O 1
ATOM 703 N N . ALA A 1 98 ? 3.746 -5.969 -17.606 1.00 94.75 98 ALA A N 1
ATOM 704 C CA . ALA A 1 98 ? 3.493 -5.629 -19.005 1.00 94.75 98 ALA A CA 1
ATOM 705 C C . ALA A 1 98 ? 4.281 -4.397 -19.493 1.00 94.75 98 ALA A C 1
ATOM 707 O O . ALA A 1 98 ? 4.461 -4.234 -20.699 1.00 94.75 98 ALA A O 1
ATOM 708 N N . CYS A 1 99 ? 4.807 -3.562 -18.589 1.00 93.69 99 CYS A N 1
ATOM 709 C CA . CYS A 1 99 ? 5.598 -2.376 -18.943 1.00 93.69 99 CYS A CA 1
ATOM 710 C C . CYS A 1 99 ? 6.998 -2.697 -19.500 1.00 93.69 99 CYS A C 1
ATOM 712 O O . CYS A 1 99 ? 7.726 -1.792 -19.911 1.00 93.69 99 CYS A O 1
ATOM 714 N N . GLY A 1 100 ? 7.382 -3.975 -19.533 1.00 90.25 100 GLY A N 1
ATOM 715 C CA . GLY A 1 100 ? 8.653 -4.439 -20.073 1.00 90.25 100 GLY A CA 1
ATOM 716 C C . GLY A 1 100 ? 9.706 -4.724 -18.998 1.00 90.25 100 GLY A C 1
ATOM 717 O O . GLY A 1 100 ? 9.481 -4.506 -17.802 1.00 90.25 100 GLY A O 1
ATOM 718 N N . PRO A 1 101 ? 10.873 -5.247 -19.410 1.00 90.19 101 PRO A N 1
ATOM 719 C CA . PRO A 1 101 ? 11.873 -5.753 -18.484 1.00 90.19 101 PRO A CA 1
ATOM 720 C C . PRO A 1 101 ? 12.465 -4.635 -17.627 1.00 90.19 101 PRO A C 1
ATOM 722 O O . PRO A 1 101 ? 12.684 -3.516 -18.095 1.00 90.19 101 PRO A O 1
ATOM 725 N N . ARG A 1 102 ? 12.774 -4.970 -16.373 1.00 89.88 102 ARG A N 1
ATOM 726 C CA . ARG A 1 102 ? 13.521 -4.076 -15.489 1.00 89.88 102 ARG A CA 1
ATOM 727 C C . ARG A 1 102 ? 14.945 -3.830 -16.024 1.00 89.88 102 ARG A C 1
ATOM 729 O O . ARG A 1 102 ? 15.525 -4.732 -16.639 1.00 89.88 102 ARG A O 1
ATOM 736 N N . PRO A 1 103 ? 15.552 -2.670 -15.732 1.00 89.50 103 PRO A N 1
ATOM 737 C CA . PRO A 1 103 ? 16.983 -2.445 -15.909 1.00 89.50 103 PRO A CA 1
ATOM 738 C C . PRO A 1 103 ? 17.845 -3.495 -15.192 1.00 89.50 103 PRO A C 1
ATOM 740 O O . PRO A 1 103 ? 17.528 -3.950 -14.091 1.00 89.50 103 PRO A O 1
ATOM 743 N N . ALA A 1 104 ? 18.975 -3.864 -15.798 1.00 90.69 104 ALA A N 1
ATOM 744 C CA . ALA A 1 104 ? 19.913 -4.802 -15.188 1.00 90.69 104 ALA A CA 1
ATOM 745 C C . ALA A 1 104 ? 20.398 -4.293 -13.818 1.00 90.69 104 ALA A C 1
ATOM 747 O O . ALA A 1 104 ? 20.695 -3.111 -13.651 1.00 90.69 104 ALA A O 1
ATOM 748 N N . ASN A 1 105 ? 20.510 -5.204 -12.847 1.00 92.69 105 ASN A N 1
ATOM 749 C CA . ASN A 1 105 ? 20.943 -4.909 -11.475 1.00 92.69 105 ASN A CA 1
ATOM 750 C C . ASN A 1 105 ? 20.063 -3.889 -10.724 1.00 92.69 105 ASN A C 1
ATOM 752 O O . ASN A 1 105 ? 20.540 -3.271 -9.770 1.00 92.69 105 ASN A O 1
ATOM 756 N N . GLN A 1 106 ? 18.802 -3.710 -11.131 1.00 94.38 106 GLN A N 1
ATOM 757 C CA . GLN A 1 106 ? 17.799 -2.931 -10.406 1.00 94.38 106 GLN A CA 1
ATOM 758 C C . GLN A 1 106 ? 16.793 -3.850 -9.701 1.00 94.38 106 GLN A C 1
ATOM 760 O O . GLN A 1 106 ? 16.355 -4.864 -10.256 1.00 94.38 106 GLN A O 1
ATOM 765 N N . PHE A 1 107 ? 16.416 -3.476 -8.481 1.00 95.25 107 PHE A N 1
ATOM 766 C CA . PHE A 1 107 ? 15.300 -4.056 -7.743 1.00 95.25 107 PHE A CA 1
ATOM 767 C C . PHE A 1 107 ? 14.162 -3.045 -7.648 1.00 95.25 107 PHE A C 1
ATOM 769 O O . PHE A 1 107 ? 14.385 -1.838 -7.556 1.00 95.25 107 PHE A O 1
ATOM 776 N N . GLU A 1 108 ? 12.944 -3.562 -7.697 1.00 95.62 108 GLU A N 1
ATOM 777 C CA . GLU A 1 108 ? 11.713 -2.788 -7.701 1.00 95.62 108 GLU A CA 1
ATOM 778 C C . GLU A 1 108 ? 10.839 -3.273 -6.552 1.00 95.62 108 GLU A C 1
ATOM 780 O O . GLU A 1 108 ? 10.806 -4.468 -6.247 1.00 95.62 108 GLU A O 1
ATOM 785 N N . PHE A 1 109 ? 10.176 -2.332 -5.894 1.00 96.25 109 PHE A N 1
ATOM 786 C CA . PHE A 1 109 ? 9.472 -2.556 -4.645 1.00 96.25 109 PHE A CA 1
ATOM 787 C C . PHE A 1 109 ? 8.112 -1.865 -4.662 1.00 96.25 109 PHE A C 1
ATOM 789 O O . PHE A 1 109 ? 7.941 -0.805 -5.268 1.00 96.25 109 PHE A O 1
ATOM 796 N N . TRP A 1 110 ? 7.159 -2.448 -3.946 1.00 95.88 110 TRP A N 1
ATOM 797 C CA . TRP A 1 110 ? 5.922 -1.791 -3.558 1.00 95.88 110 TRP A CA 1
ATOM 798 C C . T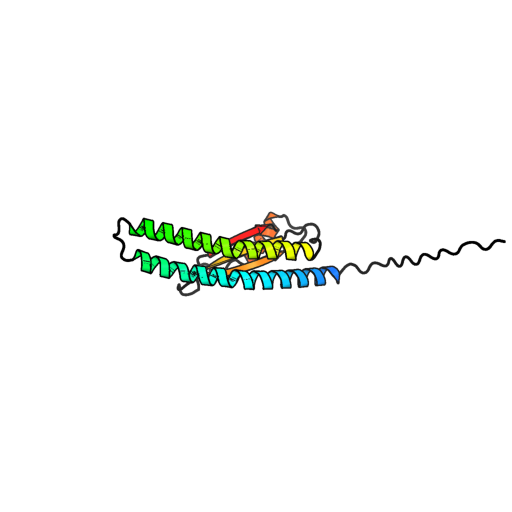RP A 1 110 ? 6.018 -1.382 -2.096 1.00 95.88 110 TRP A C 1
ATOM 800 O O . TRP A 1 110 ? 6.087 -2.233 -1.210 1.00 95.88 110 TRP A O 1
ATOM 810 N N . CYS A 1 111 ? 6.039 -0.078 -1.847 1.00 95.62 111 CYS A N 1
ATOM 811 C CA . CYS A 1 111 ? 6.182 0.484 -0.515 1.00 95.62 111 CYS A CA 1
ATOM 812 C C . CYS A 1 111 ? 4.828 0.912 0.036 1.00 95.62 111 CYS A C 1
ATOM 814 O O . CYS A 1 111 ? 4.087 1.613 -0.645 1.00 95.62 111 CYS A O 1
ATOM 816 N N . ARG A 1 112 ? 4.531 0.528 1.277 1.00 93.81 112 ARG A N 1
ATOM 817 C CA . ARG A 1 112 ? 3.296 0.820 2.007 1.00 93.81 112 ARG A CA 1
ATOM 818 C C . ARG A 1 112 ? 3.634 1.535 3.306 1.00 93.81 112 ARG A C 1
ATOM 820 O O . ARG A 1 112 ? 4.241 0.956 4.207 1.00 93.81 112 ARG A O 1
ATOM 827 N N . LEU A 1 113 ? 3.242 2.796 3.402 1.00 92.94 113 LEU A N 1
ATOM 828 C CA . LEU A 1 113 ? 3.362 3.631 4.589 1.00 92.94 113 LEU A CA 1
ATOM 829 C C . LEU A 1 113 ? 1.997 3.763 5.263 1.00 92.94 113 LEU A C 1
ATOM 831 O O . LEU A 1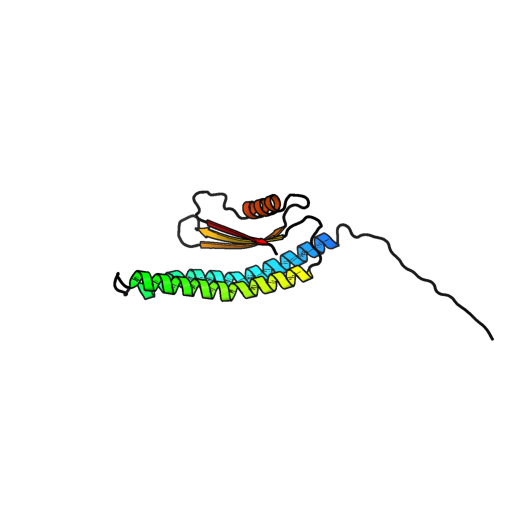 113 ? 1.016 4.139 4.626 1.00 92.94 113 LEU A O 1
ATOM 835 N N . ASN A 1 114 ? 1.978 3.553 6.573 1.00 91.00 114 ASN A N 1
ATOM 836 C CA . ASN A 1 114 ? 0.899 3.956 7.464 1.00 91.00 114 ASN A CA 1
ATOM 837 C C . ASN A 1 114 ? 1.516 4.814 8.573 1.00 91.00 114 ASN A C 1
ATOM 839 O O . ASN A 1 114 ? 2.256 4.305 9.414 1.00 91.00 114 ASN A O 1
ATOM 843 N N . ALA A 1 115 ? 1.250 6.115 8.546 1.00 90.12 115 ALA A N 1
ATOM 844 C CA . ALA A 1 115 ? 1.823 7.095 9.460 1.00 90.12 115 ALA A CA 1
ATOM 845 C C . ALA A 1 115 ? 0.728 7.821 10.243 1.00 90.12 115 ALA A C 1
ATOM 847 O O . ALA A 1 115 ? -0.362 8.042 9.731 1.00 90.12 115 ALA A O 1
ATOM 848 N N . ASP A 1 116 ? 1.006 8.225 11.476 1.00 87.75 116 ASP A N 1
ATOM 849 C CA . ASP A 1 116 ? 0.136 9.139 12.208 1.00 87.75 116 ASP A CA 1
ATOM 850 C C . ASP A 1 116 ? 0.098 10.514 11.528 1.00 87.75 116 ASP A C 1
ATOM 852 O O . ASP A 1 116 ? 1.104 11.031 11.034 1.00 87.75 116 ASP A O 1
ATOM 856 N N . THR A 1 117 ? -1.075 11.141 11.516 1.00 81.69 117 THR A N 1
ATOM 857 C CA . THR A 1 117 ? -1.194 12.540 11.099 1.00 81.69 117 THR A CA 1
ATOM 858 C C . THR A 1 117 ? -0.482 13.459 12.106 1.00 81.69 117 THR A C 1
ATOM 860 O O . THR A 1 117 ? -0.648 13.295 13.323 1.00 81.69 117 THR A O 1
ATOM 863 N N . PRO A 1 118 ? 0.292 14.466 11.650 1.00 68.38 118 PRO A N 1
ATOM 864 C CA . PRO A 1 118 ? 0.836 15.489 12.539 1.00 68.38 118 PRO A CA 1
ATOM 865 C C . PRO A 1 118 ? -0.320 16.243 13.219 1.00 68.38 118 PRO A C 1
ATOM 867 O O . PRO A 1 118 ? -1.038 16.994 12.566 1.00 68.38 118 PRO A O 1
ATOM 870 N N . GLY A 1 119 ? -0.537 16.004 14.515 1.00 68.69 119 GLY A N 1
ATOM 871 C CA . GLY A 1 119 ? -1.689 16.533 15.265 1.00 68.69 119 GLY A CA 1
ATOM 872 C C . GLY A 1 119 ? -2.590 15.470 15.907 1.00 68.69 119 GLY A C 1
ATOM 873 O O . GLY A 1 119 ? -3.486 15.822 16.667 1.00 68.69 119 GLY A O 1
ATOM 874 N N . GLY A 1 120 ? -2.334 14.178 15.665 1.00 64.94 120 GLY A N 1
ATOM 875 C CA . GLY A 1 120 ? -2.870 13.079 16.477 1.00 64.94 120 GLY A CA 1
ATOM 876 C C . GLY A 1 120 ? -4.302 12.634 16.162 1.00 64.94 120 GLY A C 1
ATOM 877 O O . GLY A 1 120 ? -4.877 11.882 16.947 1.00 64.94 120 GLY A O 1
ATOM 878 N N . SER A 1 121 ? -4.888 13.056 15.036 1.00 67.38 121 SER A N 1
ATOM 879 C CA . SER A 1 121 ? -6.225 12.605 14.622 1.00 67.38 121 SER A CA 1
ATOM 880 C C . SER A 1 121 ? -6.200 11.947 13.241 1.00 67.38 121 SER A C 1
ATOM 882 O O . SER A 1 121 ? -6.390 12.588 12.215 1.00 67.38 121 SER A O 1
ATOM 884 N N . GLY A 1 122 ? -5.978 10.631 13.242 1.00 77.69 122 GLY A N 1
ATOM 885 C CA . GLY A 1 122 ? -6.082 9.771 12.058 1.00 77.69 122 GLY A CA 1
ATOM 886 C C . GLY A 1 122 ? -4.739 9.345 11.474 1.00 77.69 122 GLY A C 1
ATOM 887 O O . GLY A 1 122 ? -3.674 9.742 11.964 1.00 77.69 122 GLY A O 1
ATOM 888 N N . LYS A 1 123 ? -4.805 8.528 10.424 1.00 85.94 123 LYS A N 1
ATOM 889 C CA . LYS A 1 123 ? -3.643 8.007 9.703 1.00 85.94 123 LYS A CA 1
ATOM 890 C C . LYS A 1 123 ? -3.495 8.625 8.312 1.00 85.94 123 LYS A C 1
ATOM 892 O O . LYS A 1 123 ? -4.469 8.913 7.625 1.00 85.94 123 LYS A O 1
ATOM 897 N N . THR A 1 124 ? -2.249 8.782 7.884 1.00 87.31 124 THR A N 1
ATOM 898 C CA . THR A 1 124 ? -1.858 9.044 6.501 1.00 87.31 124 THR A CA 1
ATOM 899 C C . THR A 1 124 ? -1.347 7.746 5.899 1.00 87.31 124 THR A C 1
ATOM 901 O O . THR A 1 124 ? -0.382 7.161 6.397 1.00 87.31 124 THR A O 1
ATOM 904 N N . TYR A 1 125 ? -1.959 7.336 4.794 1.00 89.25 125 TYR A N 1
ATOM 905 C CA . TYR A 1 125 ? -1.527 6.181 4.019 1.00 89.25 125 TYR A CA 1
ATOM 906 C C . TYR A 1 125 ? -0.827 6.618 2.745 1.00 89.25 125 TYR A C 1
ATOM 908 O O . TYR A 1 125 ? -1.244 7.578 2.091 1.00 89.25 125 TYR A O 1
ATOM 916 N N . LYS A 1 126 ? 0.235 5.906 2.381 1.00 89.62 126 LYS A N 1
ATOM 917 C CA . LYS A 1 126 ? 0.893 6.076 1.089 1.00 89.62 126 LYS A CA 1
ATOM 918 C C . LYS A 1 126 ? 1.400 4.731 0.602 1.00 89.62 126 LYS A C 1
ATOM 920 O O . LYS A 1 126 ? 2.331 4.183 1.180 1.00 89.62 126 LYS A O 1
ATOM 925 N N . ASP A 1 127 ? 0.824 4.255 -0.488 1.00 92.50 127 ASP A N 1
ATOM 926 C CA . ASP A 1 127 ? 1.273 3.062 -1.191 1.00 92.50 127 ASP A CA 1
ATOM 927 C C . ASP A 1 127 ? 1.814 3.495 -2.542 1.00 92.50 127 ASP A C 1
ATOM 929 O O . ASP A 1 127 ? 1.121 4.213 -3.261 1.00 92.50 127 ASP A O 1
ATOM 933 N N . ALA A 1 128 ? 3.045 3.130 -2.875 1.00 94.38 128 ALA A N 1
ATOM 934 C CA . ALA A 1 128 ? 3.575 3.451 -4.190 1.00 94.38 128 ALA A CA 1
ATOM 935 C C . ALA A 1 128 ? 4.718 2.537 -4.615 1.00 94.38 128 ALA A C 1
ATOM 937 O O . ALA A 1 128 ? 5.428 1.933 -3.805 1.00 94.38 128 ALA A O 1
ATOM 938 N N . PHE A 1 129 ? 4.930 2.524 -5.924 1.00 96.50 129 PHE A N 1
ATOM 939 C CA . PHE A 1 129 ? 6.105 1.945 -6.549 1.00 96.50 129 PHE A CA 1
ATOM 940 C C . PHE A 1 129 ? 7.401 2.670 -6.151 1.00 96.50 129 PHE A C 1
ATOM 942 O O . PHE A 1 129 ? 7.457 3.899 -6.061 1.00 96.50 129 PHE A O 1
ATOM 949 N N . CYS A 1 130 ? 8.478 1.901 -6.001 1.00 96.25 130 CYS A N 1
ATOM 950 C CA . CYS A 1 130 ? 9.835 2.412 -5.909 1.00 96.25 130 CYS A CA 1
ATOM 951 C C . CYS A 1 130 ? 10.817 1.534 -6.686 1.00 96.25 130 CYS A C 1
ATOM 953 O O . CYS A 1 130 ? 10.805 0.312 -6.563 1.00 96.25 130 CYS A O 1
ATOM 955 N N . ALA A 1 131 ? 11.718 2.165 -7.436 1.00 95.62 131 ALA A N 1
ATOM 956 C CA . ALA A 1 131 ? 12.846 1.500 -8.075 1.00 95.62 131 ALA A CA 1
ATOM 957 C C . ALA A 1 131 ? 14.149 1.899 -7.376 1.00 95.62 131 ALA A C 1
ATOM 959 O O . ALA A 1 131 ? 14.434 3.086 -7.207 1.00 95.62 131 ALA A O 1
ATOM 960 N N . GLY A 1 132 ? 14.954 0.910 -6.995 1.00 93.25 132 GLY A N 1
ATOM 961 C CA . GLY A 1 132 ? 16.274 1.138 -6.422 1.00 93.25 132 GLY A CA 1
ATOM 962 C C . GLY A 1 132 ? 17.288 1.649 -7.446 1.00 93.25 132 GLY A C 1
ATOM 963 O O . GLY A 1 132 ? 17.097 1.558 -8.661 1.00 93.25 132 GLY A O 1
ATOM 964 N N . THR A 1 133 ? 18.412 2.179 -6.966 1.00 93.06 133 THR A N 1
ATOM 965 C CA . THR A 1 133 ? 19.513 2.602 -7.846 1.00 93.06 133 THR A CA 1
ATOM 966 C C . THR A 1 133 ? 20.218 1.381 -8.450 1.00 93.06 133 THR A C 1
ATOM 968 O O . THR A 1 133 ? 20.775 0.581 -7.690 1.00 93.06 133 THR A O 1
ATOM 971 N N . PRO A 1 134 ? 20.273 1.241 -9.790 1.00 92.44 134 PRO A N 1
ATOM 972 C CA . PRO A 1 134 ? 20.929 0.108 -10.433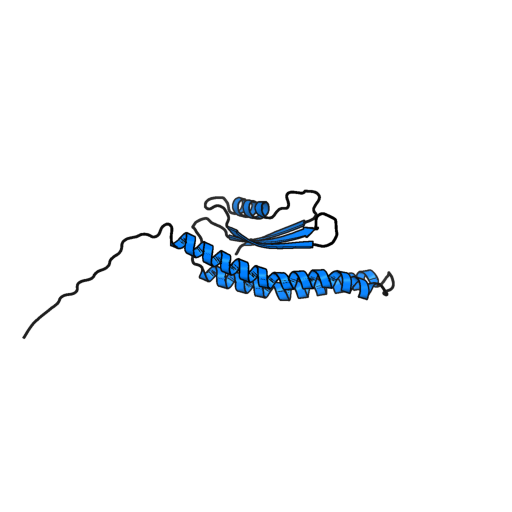 1.00 92.44 134 PRO A CA 1
ATOM 973 C C . PRO A 1 134 ? 22.392 -0.055 -10.005 1.00 92.44 134 PRO A C 1
ATOM 975 O O . PRO A 1 134 ? 23.123 0.923 -9.839 1.00 92.44 134 PRO A O 1
ATOM 978 N N . GLY A 1 135 ? 22.834 -1.303 -9.850 1.00 93.06 135 GLY A N 1
ATOM 979 C CA . GLY A 1 135 ? 24.228 -1.632 -9.527 1.00 93.06 135 GLY A CA 1
ATOM 980 C C . GLY A 1 135 ? 24.602 -1.493 -8.048 1.00 93.06 135 GLY A C 1
ATOM 981 O O . GLY A 1 135 ? 25.728 -1.820 -7.676 1.00 93.06 135 GLY A O 1
ATOM 982 N N . ARG A 1 136 ? 23.675 -1.060 -7.187 1.00 94.06 136 ARG A N 1
ATOM 983 C CA . ARG A 1 136 ? 23.835 -1.150 -5.729 1.00 94.06 136 ARG A CA 1
ATOM 984 C C . ARG A 1 136 ? 23.461 -2.549 -5.220 1.00 94.06 136 ARG A C 1
ATOM 986 O O . ARG A 1 136 ? 22.646 -3.222 -5.854 1.00 94.06 136 ARG A O 1
ATOM 993 N N . PRO A 1 137 ? 24.003 -2.994 -4.074 1.00 96.12 137 PRO A N 1
ATOM 994 C CA . PRO A 1 137 ? 23.528 -4.198 -3.399 1.00 96.12 137 PRO A CA 1
ATOM 995 C C . PRO A 1 137 ? 22.003 -4.173 -3.174 1.00 96.12 137 PRO A C 1
ATOM 997 O O . PRO A 1 137 ? 21.451 -3.097 -2.935 1.00 96.12 137 PRO A O 1
ATOM 1000 N N . PRO A 1 138 ? 21.308 -5.329 -3.196 1.00 93.50 138 PRO A N 1
ATOM 1001 C CA . PRO A 1 138 ? 19.853 -5.379 -3.017 1.00 93.50 138 PRO A CA 1
ATOM 1002 C C . PRO A 1 138 ? 19.371 -4.700 -1.727 1.00 93.50 138 PRO A C 1
ATOM 1004 O O . PRO A 1 138 ? 18.366 -3.995 -1.740 1.00 93.50 138 PRO A O 1
ATOM 1007 N N . LEU A 1 139 ? 20.121 -4.865 -0.630 1.00 95.19 139 LEU A N 1
ATOM 1008 C CA . LEU A 1 139 ? 19.809 -4.249 0.662 1.00 95.19 139 LEU A CA 1
ATOM 1009 C C . LEU A 1 139 ? 19.869 -2.714 0.600 1.00 95.19 139 LEU A C 1
ATOM 1011 O O . LEU A 1 139 ? 18.994 -2.046 1.137 1.00 95.19 139 LEU A O 1
ATOM 1015 N N . ASP A 1 140 ? 20.858 -2.155 -0.100 1.00 97.19 140 ASP A N 1
ATOM 1016 C CA . ASP A 1 140 ? 21.016 -0.703 -0.248 1.00 97.19 140 ASP A CA 1
ATOM 1017 C C . ASP A 1 140 ? 19.904 -0.108 -1.121 1.00 97.19 140 ASP A C 1
ATOM 1019 O O . ASP A 1 140 ? 19.416 0.989 -0.858 1.00 97.19 140 ASP A O 1
ATOM 1023 N N . GLN A 1 141 ? 19.479 -0.841 -2.155 1.00 97.00 141 GLN A N 1
ATOM 1024 C CA . GLN A 1 141 ? 18.347 -0.457 -3.002 1.00 97.00 141 GLN A CA 1
ATOM 1025 C C . GLN A 1 141 ? 17.029 -0.454 -2.220 1.00 97.00 141 GLN A C 1
ATOM 1027 O O . GLN A 1 141 ? 16.243 0.486 -2.341 1.00 97.00 141 GLN A O 1
ATOM 1032 N N . HIS A 1 142 ? 16.812 -1.467 -1.380 1.00 96.00 142 HIS A N 1
ATOM 1033 C CA . HIS A 1 142 ? 15.662 -1.527 -0.478 1.00 96.00 142 HIS A CA 1
ATOM 1034 C C . HIS A 1 142 ? 15.681 -0.381 0.541 1.00 96.00 142 HIS A C 1
ATOM 1036 O O . HIS A 1 142 ? 14.697 0.346 0.666 1.00 96.00 142 HIS A O 1
ATOM 1042 N N . ALA A 1 143 ? 16.821 -0.148 1.199 1.00 96.25 143 ALA A N 1
ATOM 1043 C CA . ALA A 1 143 ? 16.990 0.937 2.162 1.00 96.25 143 ALA A CA 1
ATOM 1044 C C . ALA A 1 143 ? 16.773 2.321 1.529 1.00 96.25 143 ALA A C 1
ATOM 1046 O O . ALA A 1 143 ? 16.157 3.191 2.146 1.00 96.25 143 ALA A O 1
ATOM 1047 N N . GLN A 1 144 ? 17.220 2.521 0.285 1.00 95.94 144 GLN A N 1
ATOM 1048 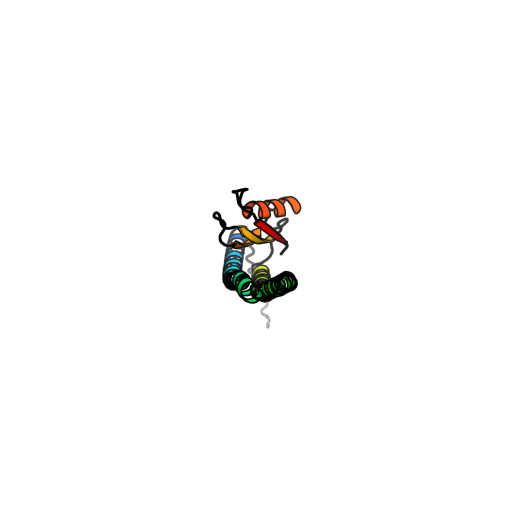C CA . GLN A 1 144 ? 16.935 3.739 -0.471 1.00 95.94 144 GLN A CA 1
ATOM 1049 C C . GLN A 1 144 ? 15.429 3.942 -0.653 1.00 95.94 144 GLN A C 1
ATOM 1051 O O . GLN A 1 144 ? 14.934 5.043 -0.414 1.00 95.94 144 GLN A O 1
ATOM 1056 N N . CYS A 1 145 ? 14.702 2.896 -1.049 1.00 96.38 145 CYS A N 1
ATOM 1057 C CA . CYS A 1 145 ? 13.253 2.969 -1.172 1.00 96.38 145 CYS A CA 1
ATOM 1058 C C . CYS A 1 145 ? 12.600 3.285 0.170 1.00 96.38 145 CYS A C 1
ATOM 1060 O O . CYS A 1 145 ? 11.864 4.258 0.257 1.00 96.38 145 CYS A O 1
ATOM 1062 N N . MET A 1 146 ? 12.950 2.575 1.242 1.00 95.25 146 MET A N 1
ATOM 1063 C CA . MET A 1 146 ? 12.441 2.861 2.588 1.00 95.25 146 MET A CA 1
ATOM 1064 C C . MET A 1 146 ? 12.674 4.329 3.003 1.00 95.25 146 MET A C 1
ATOM 1066 O O . MET A 1 146 ? 11.779 4.992 3.535 1.00 95.25 146 MET A O 1
ATOM 1070 N N . ALA A 1 147 ? 13.851 4.884 2.710 1.00 94.19 147 ALA A N 1
ATOM 1071 C CA . ALA A 1 147 ? 14.188 6.265 3.048 1.00 94.19 147 ALA A CA 1
ATOM 1072 C C . ALA A 1 147 ? 13.307 7.304 2.326 1.00 94.19 147 ALA A C 1
ATOM 1074 O O . ALA A 1 147 ? 12.995 8.337 2.913 1.00 94.19 147 ALA A O 1
ATOM 1075 N N . LEU A 1 148 ? 12.855 7.032 1.094 1.00 92.44 148 LEU A N 1
ATOM 1076 C CA . LEU A 1 148 ? 11.980 7.939 0.332 1.00 92.44 148 LEU A CA 1
ATOM 1077 C C . LEU A 1 148 ? 10.574 8.084 0.935 1.00 92.44 148 LEU A C 1
ATOM 1079 O O . LEU A 1 148 ? 9.899 9.087 0.691 1.00 92.44 148 LEU A O 1
ATOM 1083 N N . PHE A 1 149 ? 10.113 7.084 1.688 1.00 90.56 149 PHE A N 1
ATOM 1084 C CA . PHE A 1 149 ? 8.777 7.079 2.297 1.00 90.56 149 PHE A CA 1
ATOM 1085 C C . PHE A 1 149 ? 8.799 7.372 3.793 1.00 90.56 149 PHE A C 1
ATOM 1087 O O . PHE A 1 149 ? 7.765 7.732 4.349 1.00 90.56 149 PHE A O 1
ATOM 1094 N N . THR A 1 150 ? 9.953 7.232 4.443 1.00 91.88 150 THR A N 1
ATOM 1095 C CA . THR A 1 150 ? 10.097 7.500 5.874 1.00 91.88 150 THR A CA 1
ATOM 1096 C C . THR A 1 150 ? 9.771 8.970 6.175 1.00 91.88 150 THR A C 1
ATOM 1098 O O . THR A 1 150 ? 10.403 9.864 5.603 1.00 91.88 150 THR A O 1
ATOM 1101 N N . PRO A 1 151 ? 8.803 9.261 7.067 1.00 87.06 151 PRO A N 1
ATOM 1102 C CA . PRO A 1 151 ? 8.520 10.627 7.488 1.00 87.06 151 PRO A CA 1
ATOM 1103 C C . PRO A 1 151 ? 9.756 11.285 8.112 1.00 87.06 151 PRO A C 1
ATOM 1105 O O . PRO A 1 151 ? 10.439 10.692 8.944 1.00 87.06 151 PRO A O 1
ATOM 1108 N N . SER A 1 152 ? 10.029 12.540 7.755 1.00 85.69 152 SER A N 1
ATOM 1109 C CA . SER A 1 152 ? 11.164 13.296 8.307 1.00 85.69 152 SER A CA 1
ATOM 1110 C C . SER A 1 152 ? 10.948 13.748 9.756 1.00 85.69 152 SER A C 1
ATOM 1112 O O . SER A 1 152 ? 11.910 14.004 10.480 1.00 85.69 152 SER A O 1
ATOM 1114 N N . ASN A 1 153 ? 9.690 13.845 10.196 1.00 83.75 153 ASN A N 1
ATOM 1115 C CA . ASN A 1 153 ? 9.342 14.185 11.569 1.00 83.75 153 ASN A CA 1
ATOM 1116 C C . ASN A 1 153 ? 9.362 12.931 12.454 1.00 83.75 153 ASN A C 1
ATOM 1118 O O . ASN A 1 153 ? 8.441 12.121 12.402 1.00 83.75 153 ASN A O 1
ATOM 1122 N N . GLN A 1 154 ? 10.371 12.816 13.317 1.00 77.19 154 GLN A N 1
ATOM 1123 C CA . GLN A 1 154 ? 10.543 11.676 14.227 1.00 77.19 154 GLN A CA 1
ATOM 1124 C C . GLN A 1 154 ? 9.433 11.545 15.284 1.00 77.19 154 GLN A C 1
ATOM 1126 O O . GLN A 1 154 ? 9.301 10.490 15.896 1.00 77.19 154 GLN A O 1
ATOM 1131 N N . ALA A 1 155 ? 8.629 12.592 15.505 1.00 80.25 155 ALA A N 1
ATOM 1132 C CA . ALA A 1 155 ? 7.476 12.534 16.404 1.00 80.25 155 ALA A CA 1
ATOM 1133 C C . ALA A 1 155 ? 6.263 11.813 15.786 1.00 80.25 155 ALA A C 1
ATOM 1135 O O . ALA A 1 155 ? 5.286 11.550 16.485 1.00 80.25 155 ALA A O 1
ATOM 1136 N N . VAL A 1 156 ? 6.300 11.511 14.484 1.00 84.25 156 VAL A N 1
ATOM 1137 C CA . VAL A 1 156 ? 5.246 10.761 13.799 1.00 84.25 156 VAL A CA 1
ATOM 1138 C C . VAL A 1 156 ? 5.502 9.270 13.984 1.00 84.25 156 VAL A C 1
ATOM 1140 O O . VAL A 1 156 ? 6.503 8.745 13.501 1.00 84.25 156 VAL A O 1
ATOM 1143 N N . GLY A 1 157 ? 4.585 8.574 14.658 1.00 86.56 157 GLY A N 1
ATOM 1144 C CA . GLY A 1 157 ? 4.568 7.116 14.658 1.00 86.56 157 GLY A CA 1
ATOM 1145 C C . GLY A 1 157 ? 4.219 6.602 13.264 1.00 86.56 157 GLY A C 1
ATOM 1146 O O . GLY A 1 157 ? 3.277 7.085 12.637 1.00 86.56 157 GLY A O 1
ATOM 1147 N N . PHE A 1 158 ? 4.972 5.636 12.744 1.00 91.31 158 PHE A N 1
ATOM 1148 C CA . PHE A 1 158 ? 4.677 5.047 11.441 1.00 91.31 158 PHE A CA 1
ATOM 1149 C C . PHE A 1 158 ? 5.080 3.577 11.368 1.00 91.31 158 PHE A C 1
ATOM 1151 O O . PHE A 1 158 ? 5.949 3.107 12.100 1.00 91.31 158 PHE A O 1
ATOM 1158 N N . SER A 1 159 ? 4.448 2.865 10.444 1.00 90.94 159 SER A N 1
ATOM 1159 C CA . SER A 1 159 ? 4.916 1.592 9.914 1.00 90.94 159 SER A CA 1
ATOM 1160 C C . SER A 1 159 ? 5.152 1.760 8.422 1.00 90.94 159 SER A C 1
ATOM 1162 O O . SER A 1 159 ? 4.278 2.263 7.712 1.00 90.94 159 SER A O 1
ATOM 1164 N N . LEU A 1 160 ? 6.318 1.335 7.959 1.00 93.19 160 LEU A N 1
ATOM 1165 C CA . LEU A 1 160 ? 6.685 1.326 6.555 1.00 93.19 160 LEU A CA 1
ATOM 1166 C C . LEU A 1 160 ? 7.183 -0.067 6.203 1.00 93.19 160 LEU A C 1
ATOM 1168 O O . LEU A 1 160 ? 7.974 -0.645 6.945 1.00 93.19 160 LEU A O 1
ATOM 1172 N N . ASP A 1 161 ? 6.722 -0.567 5.070 1.00 93.56 161 ASP A N 1
ATOM 1173 C CA . ASP A 1 161 ? 7.135 -1.845 4.521 1.00 93.56 161 ASP A CA 1
ATOM 1174 C C . ASP A 1 161 ? 7.304 -1.713 3.008 1.00 93.56 161 ASP A C 1
ATOM 1176 O O . ASP A 1 161 ? 6.479 -1.075 2.358 1.00 93.56 161 ASP A O 1
ATOM 1180 N N . CYS A 1 162 ? 8.371 -2.277 2.452 1.00 95.12 162 CYS A N 1
ATOM 1181 C CA . CYS A 1 162 ? 8.649 -2.251 1.017 1.00 95.12 162 CYS A CA 1
ATOM 1182 C C . CYS A 1 162 ? 8.906 -3.679 0.541 1.00 95.12 162 CYS A C 1
ATOM 1184 O O . CYS A 1 162 ? 10.004 -4.209 0.727 1.00 95.12 162 CYS A O 1
ATOM 1186 N N . ASP A 1 163 ? 7.898 -4.278 -0.085 1.00 94.19 163 ASP A N 1
ATOM 1187 C CA . ASP A 1 163 ? 7.948 -5.648 -0.588 1.00 94.19 163 ASP A CA 1
ATOM 1188 C C . ASP A 1 163 ? 8.542 -5.686 -2.003 1.00 94.19 163 ASP A C 1
ATOM 1190 O O . ASP A 1 163 ? 8.213 -4.822 -2.820 1.00 94.19 163 ASP A O 1
ATOM 1194 N N . PRO A 1 164 ? 9.381 -6.680 -2.343 1.00 93.38 164 PRO A N 1
ATOM 1195 C CA . PRO A 1 164 ? 9.866 -6.853 -3.708 1.00 93.38 164 PRO A CA 1
ATOM 1196 C C . PRO A 1 164 ? 8.723 -7.198 -4.681 1.00 93.38 164 PRO A C 1
ATOM 1198 O O . PRO A 1 164 ? 7.793 -7.934 -4.335 1.00 93.38 164 PRO A O 1
ATOM 1201 N N . LEU A 1 165 ? 8.822 -6.668 -5.905 1.00 91.50 165 LEU A N 1
ATOM 1202 C CA . LEU A 1 165 ? 7.882 -6.885 -7.014 1.00 91.50 165 LEU A CA 1
ATOM 1203 C C . LEU A 1 165 ? 8.267 -8.046 -7.937 1.00 91.50 165 LEU A C 1
ATOM 1205 O O . LEU A 1 165 ? 9.474 -8.229 -8.228 1.00 91.50 165 LEU A O 1
#

Sequence (165 aa):
MRGSVGITLLVATLFAFGSASADTRSACITACDATAQACIRTAHDTYEACIPTARRECAPKPPSEQSACLTTAARACRSTHSDQTDPCLTTFKTCHAACGPRPANQFEFWCRLNADTPGGSGKTYKDAFCAGTPGRPPLDQHAQCMALFTPSNQAVGFSLDCDPL

Organism: NCBI:txid1230389

Radius of gyration: 24.36 Å; chains: 1; bounding box: 46×37×101 Å

Secondary structure (DSSP, 8-state):
-----------------SSHHHHHHHHHHHHHHHHHHHHHHHHHHHHHHHHHHHHHHHTTS-HHHHHHHHHHHHHHHHHHHHHHHHHHHHHHHHHHHHT-PPPTT--EEEEEEEEE-TTSSSEEEEEEEEEPPTTS-HHHHHHHHHHHHS-S-TTS-EEEEEEE-

Foldseek 3Di:
DDDDDDDDDPPPDDDPPDPPLVVQLVVQLVVLFVQLCVQLVVLQVQLQVQLVVLCVVLVVPDPVCSVVSNVVSNVVSVVSSCVRNVVSVVSSVVSSPVSDDDPAQKWKWWKWKWKADPPGPTTDIDTGIDIFDHPDDPVNRLVVVQVVPDDPDPVMDMDMDIGTD

pLDDT: mean 85.68, std 16.51, range [37.28, 97.19]